Protein AF-A0A7C1CVS6-F1 (afdb_monomer_lite)

Structure (mmCIF, N/CA/C/O backbone):
data_AF-A0A7C1CVS6-F1
#
_entry.id   AF-A0A7C1CVS6-F1
#
loop_
_atom_site.group_PDB
_atom_site.id
_atom_site.type_symbol
_atom_site.label_atom_id
_atom_site.label_alt_id
_atom_site.label_comp_id
_atom_site.label_asym_id
_atom_site.label_entity_id
_atom_site.label_seq_id
_atom_site.pdbx_PDB_ins_code
_atom_site.Cartn_x
_atom_site.Cartn_y
_atom_site.Cartn_z
_atom_site.occupa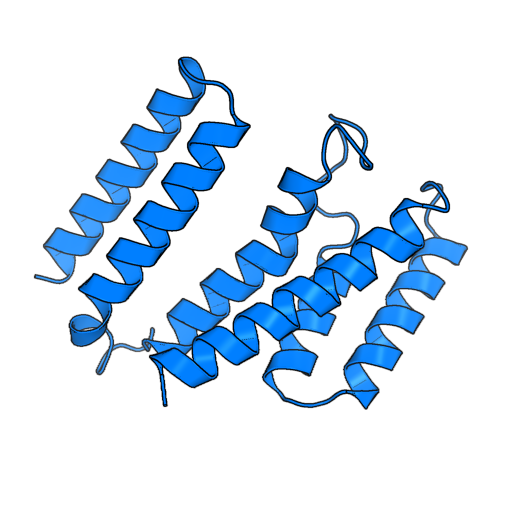ncy
_atom_site.B_iso_or_equiv
_atom_site.auth_seq_id
_atom_site.auth_comp_id
_atom_site.auth_asym_id
_atom_site.auth_atom_id
_atom_site.pdbx_PDB_model_num
ATOM 1 N N . LEU A 1 1 ? 21.580 10.751 -15.717 1.00 73.38 1 LEU A N 1
ATOM 2 C CA . LEU A 1 1 ? 20.152 11.056 -15.450 1.00 73.38 1 LEU A CA 1
ATOM 3 C C . LEU A 1 1 ? 19.636 10.420 -14.156 1.00 73.38 1 LEU A C 1
ATOM 5 O O . LEU A 1 1 ? 18.993 11.122 -13.394 1.00 73.38 1 LEU A O 1
ATOM 9 N N . GLY A 1 2 ? 19.949 9.151 -13.855 1.00 71.00 2 GLY A N 1
ATOM 10 C CA . GLY A 1 2 ? 19.486 8.488 -12.619 1.00 71.00 2 GLY A CA 1
ATOM 11 C C . GLY A 1 2 ? 19.828 9.227 -11.314 1.00 71.00 2 GLY A C 1
ATOM 12 O O . GLY A 1 2 ? 18.952 9.426 -10.483 1.00 71.00 2 GLY A O 1
ATOM 13 N N . ILE A 1 3 ? 21.058 9.740 -11.171 1.00 78.00 3 ILE A N 1
ATOM 14 C CA . ILE A 1 3 ? 21.455 10.565 -10.007 1.00 78.00 3 ILE A CA 1
ATOM 15 C C . ILE A 1 3 ? 20.608 11.844 -9.906 1.00 78.00 3 ILE A C 1
ATOM 17 O O . ILE A 1 3 ? 20.216 12.240 -8.815 1.00 78.00 3 ILE A O 1
ATOM 21 N N . LEU A 1 4 ? 20.275 12.467 -11.041 1.00 81.94 4 LEU A N 1
ATOM 22 C CA . LEU A 1 4 ? 19.423 13.658 -11.074 1.00 81.94 4 LEU A CA 1
ATOM 23 C C . LEU A 1 4 ? 17.998 13.328 -10.604 1.00 81.94 4 LEU A C 1
ATOM 25 O O . LEU A 1 4 ? 17.440 14.072 -9.807 1.00 81.94 4 LEU A O 1
ATOM 29 N N . LEU A 1 5 ? 17.439 12.195 -11.046 1.00 76.62 5 LEU A N 1
ATOM 30 C CA . LEU A 1 5 ? 16.133 11.708 -10.588 1.00 76.62 5 LEU A CA 1
ATOM 31 C C . LEU A 1 5 ? 16.126 11.376 -9.099 1.00 76.62 5 LEU A C 1
ATOM 33 O O . LEU A 1 5 ? 15.149 11.673 -8.417 1.00 76.62 5 LEU A O 1
ATOM 37 N N . LEU A 1 6 ? 17.217 10.809 -8.588 1.00 78.12 6 LEU A N 1
ATOM 38 C CA . LEU A 1 6 ? 17.380 10.527 -7.167 1.00 78.12 6 LEU A CA 1
ATOM 39 C C . LEU A 1 6 ? 17.432 11.822 -6.347 1.00 78.12 6 LEU A C 1
ATOM 41 O O . LEU A 1 6 ? 16.699 11.949 -5.372 1.00 78.12 6 LEU A O 1
ATOM 45 N N . ILE A 1 7 ? 18.219 12.812 -6.776 1.00 84.50 7 ILE A N 1
ATOM 46 C CA . ILE A 1 7 ? 18.279 14.132 -6.129 1.00 84.50 7 ILE A CA 1
ATOM 47 C C . ILE A 1 7 ? 16.905 14.817 -6.161 1.00 84.50 7 ILE A C 1
ATOM 49 O O . ILE A 1 7 ? 16.464 15.346 -5.143 1.00 84.50 7 ILE A O 1
ATOM 53 N N . LEU A 1 8 ? 16.204 14.766 -7.298 1.00 85.06 8 LEU A N 1
ATOM 54 C CA . LEU A 1 8 ? 14.840 15.286 -7.431 1.00 85.06 8 LEU A CA 1
ATOM 55 C C . LEU A 1 8 ? 13.863 14.574 -6.496 1.00 85.06 8 LEU A C 1
ATOM 57 O O . LEU A 1 8 ? 13.069 15.241 -5.843 1.00 85.06 8 LEU A O 1
ATOM 61 N N . SER A 1 9 ? 13.945 13.248 -6.397 1.00 78.88 9 SER A N 1
ATOM 62 C CA . SER A 1 9 ? 13.080 12.454 -5.519 1.00 78.88 9 SER A CA 1
ATOM 63 C C . SER A 1 9 ? 13.326 12.796 -4.050 1.00 78.88 9 SER A C 1
ATOM 65 O O . SER A 1 9 ? 12.374 13.014 -3.312 1.00 78.88 9 SER A O 1
ATOM 67 N N . ILE A 1 10 ? 14.590 12.940 -3.634 1.00 84.56 10 ILE A N 1
ATOM 68 C CA . ILE A 1 10 ? 14.947 13.391 -2.279 1.00 84.56 10 ILE A CA 1
ATOM 69 C C . ILE A 1 10 ? 14.391 14.795 -2.019 1.00 84.56 10 ILE A C 1
ATOM 71 O O . ILE A 1 10 ? 13.740 15.022 -1.001 1.00 84.56 10 ILE A O 1
ATOM 75 N N . GLY A 1 11 ? 14.610 15.732 -2.947 1.00 86.38 11 GLY A N 1
ATOM 76 C CA . GLY A 1 11 ? 14.093 17.095 -2.836 1.00 86.38 11 GLY A CA 1
ATOM 77 C C . GLY A 1 11 ? 12.567 17.137 -2.746 1.00 86.38 11 GLY A C 1
ATOM 78 O O . GLY A 1 11 ? 12.012 17.901 -1.955 1.00 86.38 11 GLY A O 1
ATOM 79 N N . LEU A 1 12 ? 11.884 16.276 -3.499 1.00 85.00 12 LEU A N 1
ATOM 80 C CA . LEU A 1 12 ? 10.434 16.147 -3.470 1.00 85.00 12 LEU A CA 1
ATOM 81 C C . LEU A 1 12 ? 9.948 15.620 -2.119 1.00 85.00 12 LEU A C 1
ATOM 83 O O . LEU A 1 12 ? 9.050 16.226 -1.543 1.00 85.00 12 LEU A O 1
ATOM 87 N N . THR A 1 13 ? 10.577 14.580 -1.568 1.00 82.69 13 THR A N 1
ATOM 88 C CA . THR A 1 13 ? 10.239 14.053 -0.235 1.00 82.69 13 THR A CA 1
ATOM 89 C C . THR A 1 13 ? 10.402 15.121 0.844 1.00 82.69 13 THR A C 1
ATOM 91 O O . THR A 1 13 ? 9.497 15.325 1.648 1.00 82.69 13 THR A O 1
ATOM 94 N N . VAL A 1 14 ? 11.503 15.880 0.815 1.00 84.75 14 VAL A N 1
ATOM 95 C CA . VAL A 1 14 ? 11.728 16.992 1.755 1.00 84.75 14 VAL A CA 1
ATOM 96 C C . VAL A 1 14 ? 10.667 18.085 1.587 1.00 84.75 14 VAL A C 1
ATOM 98 O O . VAL A 1 14 ? 10.153 18.614 2.570 1.00 84.75 14 VAL A O 1
ATOM 101 N N . THR A 1 15 ? 10.301 18.417 0.348 1.00 84.75 15 THR A N 1
ATOM 102 C CA . THR A 1 15 ? 9.277 19.436 0.067 1.00 84.75 15 THR A CA 1
ATOM 103 C C . THR A 1 15 ? 7.899 18.992 0.557 1.00 84.75 15 THR A C 1
ATOM 105 O O . THR A 1 15 ? 7.173 19.785 1.155 1.00 84.75 15 THR A O 1
ATOM 108 N N . VAL A 1 16 ? 7.555 17.719 0.353 1.00 82.69 16 VAL A N 1
ATOM 109 C CA . VAL A 1 16 ? 6.335 17.093 0.877 1.00 82.69 16 VAL A CA 1
ATOM 110 C C . VAL A 1 16 ? 6.326 17.152 2.406 1.00 82.69 16 VAL A C 1
ATOM 112 O O . VAL A 1 16 ? 5.341 17.608 2.986 1.00 82.69 16 VAL A O 1
ATOM 115 N N . ASP A 1 17 ? 7.438 16.806 3.060 1.00 80.06 17 ASP A N 1
ATOM 116 C CA . ASP A 1 17 ? 7.583 16.879 4.520 1.00 80.06 17 ASP A CA 1
ATOM 117 C C . ASP A 1 17 ? 7.428 18.301 5.065 1.00 80.06 17 ASP A C 1
ATOM 119 O O . ASP A 1 17 ? 6.790 18.522 6.097 1.00 80.06 17 ASP A O 1
ATOM 123 N N . MET A 1 18 ? 7.962 19.300 4.363 1.00 82.81 18 MET A N 1
ATOM 124 C CA . MET A 1 18 ? 7.733 20.703 4.709 1.00 82.81 18 MET A CA 1
ATOM 125 C C . MET A 1 18 ? 6.271 21.108 4.489 1.00 82.81 18 MET A C 1
ATOM 127 O O . MET A 1 18 ? 5.709 21.855 5.294 1.00 82.81 18 MET A O 1
ATOM 131 N N . GLY A 1 19 ? 5.645 20.596 3.428 1.00 77.31 19 GLY A N 1
ATOM 132 C CA . GLY A 1 19 ? 4.237 20.802 3.110 1.00 77.31 19 GLY A CA 1
ATOM 133 C C . GLY A 1 19 ? 3.303 20.293 4.205 1.00 77.31 19 GLY A C 1
ATOM 134 O O . GLY A 1 19 ? 2.311 20.967 4.496 1.00 77.31 19 GLY A O 1
ATOM 135 N N . ARG A 1 20 ? 3.635 19.166 4.861 1.00 76.06 20 ARG A N 1
ATOM 136 C CA . ARG A 1 20 ? 2.841 18.562 5.957 1.00 76.06 20 ARG A CA 1
ATOM 137 C C . ARG A 1 20 ? 2.560 19.541 7.103 1.00 76.06 20 ARG A C 1
ATOM 139 O O . ARG A 1 20 ? 1.587 19.380 7.827 1.00 76.06 20 ARG A O 1
ATOM 146 N N . LYS A 1 21 ? 3.368 20.598 7.245 1.00 75.56 21 LYS A N 1
ATOM 147 C CA . LYS A 1 21 ? 3.164 21.663 8.241 1.00 75.56 21 LYS A CA 1
ATOM 148 C C . LYS A 1 21 ? 2.092 22.693 7.858 1.00 75.56 21 LYS A C 1
ATOM 150 O O . LYS A 1 21 ? 1.683 23.461 8.723 1.00 75.56 21 LYS A O 1
ATOM 155 N N . LYS A 1 22 ? 1.687 22.778 6.584 1.00 71.19 22 LYS A N 1
ATOM 156 C CA . LYS A 1 22 ? 0.823 23.852 6.049 1.00 71.19 22 LYS A CA 1
ATOM 157 C C . LYS A 1 22 ? -0.517 23.389 5.477 1.00 71.19 22 LYS A C 1
ATOM 159 O O . LYS A 1 22 ? -1.453 24.181 5.482 1.00 71.19 22 LYS A O 1
ATOM 164 N N . LEU A 1 23 ? -0.624 22.168 4.961 1.00 69.25 23 LEU A N 1
ATOM 165 C CA . LEU A 1 23 ? -1.879 21.623 4.423 1.00 69.25 23 LEU A CA 1
ATOM 166 C C . LEU A 1 23 ? -2.390 20.485 5.306 1.00 69.25 23 LEU A C 1
ATOM 168 O O . LEU A 1 23 ? -1.642 19.907 6.091 1.00 69.25 23 LEU A O 1
ATOM 172 N N . SER A 1 24 ? -3.666 20.126 5.142 1.00 65.50 24 SER A N 1
ATOM 173 C CA . SER A 1 24 ? -4.216 18.933 5.781 1.00 65.50 24 SER A CA 1
ATOM 174 C C . SER A 1 24 ? -3.416 17.695 5.359 1.00 65.50 24 SER A C 1
ATOM 176 O O . SER A 1 24 ? -3.283 17.442 4.156 1.00 65.50 24 SER A O 1
ATOM 178 N N . ASN A 1 25 ? -2.969 16.904 6.337 1.00 71.69 25 ASN A N 1
ATOM 179 C CA . ASN A 1 25 ? -2.278 15.628 6.131 1.00 71.69 25 ASN A CA 1
ATOM 180 C C . ASN A 1 25 ? -2.861 14.765 4.983 1.00 71.69 25 ASN A C 1
ATOM 182 O O . ASN A 1 25 ? -2.072 14.360 4.131 1.00 71.69 25 ASN A O 1
ATOM 186 N N . PRO A 1 26 ? -4.188 14.523 4.870 1.00 73.25 26 PRO A N 1
ATOM 187 C CA . PRO A 1 26 ? -4.734 13.608 3.853 1.00 73.25 26 PRO A CA 1
ATOM 188 C C . PRO A 1 26 ? -4.473 14.027 2.409 1.00 73.25 26 PRO A C 1
ATOM 190 O O . PRO A 1 26 ? -4.112 13.191 1.584 1.00 73.25 26 PRO A O 1
ATOM 193 N N . LEU A 1 27 ? -4.613 15.315 2.091 1.00 74.31 27 LEU A N 1
ATOM 194 C CA . LEU A 1 27 ? -4.374 15.800 0.730 1.00 74.31 27 LEU A CA 1
ATOM 195 C C . LEU A 1 27 ? -2.898 15.683 0.342 1.00 74.31 27 LEU A C 1
ATOM 197 O O . LEU A 1 27 ? -2.594 15.331 -0.796 1.00 74.31 27 LEU A O 1
ATOM 201 N N . ILE A 1 28 ? -1.985 15.938 1.282 1.00 79.62 28 ILE A N 1
ATOM 202 C CA . ILE A 1 28 ? -0.551 15.830 1.015 1.00 79.62 28 ILE A CA 1
ATOM 203 C C . ILE A 1 28 ? -0.130 14.391 0.769 1.00 79.62 28 ILE A C 1
ATOM 205 O O . ILE A 1 28 ? 0.628 14.172 -0.169 1.00 79.62 28 ILE A O 1
ATOM 209 N N . GLU A 1 29 ? -0.608 13.419 1.549 1.00 77.31 29 GLU A N 1
ATOM 210 C CA . GLU A 1 29 ? -0.219 12.019 1.331 1.00 77.31 29 GLU A CA 1
ATOM 211 C C . GLU A 1 29 ? -0.696 11.502 -0.026 1.00 77.31 29 GLU A C 1
ATOM 213 O O . GLU A 1 29 ? 0.049 10.820 -0.726 1.00 77.31 29 GLU A O 1
ATOM 218 N N . VAL A 1 30 ? -1.910 11.878 -0.443 1.00 81.06 30 VAL A N 1
ATOM 219 C CA . VAL A 1 30 ? -2.432 11.516 -1.767 1.00 81.06 30 VAL A CA 1
ATOM 220 C C . VAL A 1 30 ? -1.572 12.133 -2.871 1.00 81.06 30 VAL A C 1
ATOM 222 O O . VAL A 1 30 ? -1.161 11.435 -3.797 1.00 81.06 30 VAL A O 1
ATOM 225 N N . ILE A 1 31 ? -1.244 13.423 -2.764 1.00 82.12 31 ILE A N 1
ATOM 226 C CA . ILE A 1 31 ? -0.376 14.109 -3.732 1.00 82.12 31 ILE A CA 1
ATOM 227 C C . ILE A 1 31 ? 1.021 13.478 -3.751 1.00 82.12 31 ILE A C 1
ATOM 229 O O . ILE A 1 31 ? 1.556 13.211 -4.825 1.00 82.12 31 ILE A O 1
ATOM 233 N N . ALA A 1 32 ? 1.601 13.204 -2.582 1.00 80.56 32 ALA A N 1
ATOM 234 C CA . ALA A 1 32 ? 2.916 12.592 -2.445 1.00 80.56 32 ALA A CA 1
ATOM 235 C C . ALA A 1 32 ? 2.954 11.200 -3.078 1.00 80.56 32 ALA A C 1
ATOM 237 O O . ALA A 1 32 ? 3.886 10.901 -3.821 1.00 80.56 32 ALA A O 1
ATOM 238 N N . PHE A 1 33 ? 1.919 10.387 -2.852 1.00 81.75 33 PHE A N 1
ATOM 239 C CA . PHE A 1 33 ? 1.772 9.074 -3.468 1.00 81.75 33 PHE A CA 1
ATOM 240 C C . PHE A 1 33 ? 1.767 9.165 -4.999 1.00 81.75 33 PHE A C 1
ATOM 242 O O . PHE A 1 33 ? 2.560 8.489 -5.653 1.00 81.75 33 PHE A O 1
ATOM 249 N N . PHE A 1 34 ? 0.930 10.030 -5.583 1.00 85.31 34 PHE A N 1
ATOM 250 C CA . PHE A 1 34 ? 0.861 10.178 -7.040 1.00 85.31 34 PHE A CA 1
ATOM 251 C C . PHE A 1 34 ? 2.133 10.788 -7.641 1.00 85.31 34 PHE A C 1
ATOM 253 O O . PHE A 1 34 ? 2.534 10.395 -8.736 1.00 85.31 34 PHE A O 1
ATOM 260 N N . LEU A 1 35 ? 2.800 11.701 -6.931 1.00 84.00 35 LEU A N 1
ATOM 261 C CA . LEU A 1 35 ? 4.097 12.232 -7.347 1.00 84.00 35 LEU A CA 1
ATOM 262 C C . LEU A 1 35 ? 5.165 11.134 -7.352 1.00 84.00 35 LEU A C 1
ATOM 264 O O . LEU A 1 35 ? 5.856 10.971 -8.353 1.00 84.00 35 LEU A O 1
ATOM 268 N N . LEU A 1 36 ? 5.277 10.342 -6.284 1.00 79.81 36 LEU A N 1
ATOM 269 C CA . LEU A 1 36 ? 6.213 9.215 -6.227 1.00 79.81 36 LEU A CA 1
ATOM 270 C C . LEU A 1 36 ? 5.920 8.179 -7.314 1.00 79.81 36 LEU A C 1
ATOM 272 O O . LEU A 1 36 ? 6.842 7.743 -7.998 1.00 79.81 36 LEU A O 1
ATOM 276 N N . LEU A 1 37 ? 4.648 7.848 -7.540 1.00 81.88 37 LEU A N 1
ATOM 277 C CA . LEU A 1 37 ? 4.223 6.967 -8.628 1.00 81.88 37 LEU A CA 1
ATOM 278 C C . LEU A 1 37 ? 4.676 7.500 -9.997 1.00 81.88 37 LEU A C 1
ATOM 280 O O . LEU A 1 37 ? 5.227 6.752 -10.806 1.00 81.88 37 LEU A O 1
ATOM 284 N N . PHE A 1 38 ? 4.496 8.800 -10.242 1.00 84.12 38 PHE A N 1
ATOM 285 C CA . PHE A 1 38 ? 4.943 9.462 -11.467 1.00 84.12 38 PHE A CA 1
ATOM 286 C C . PHE A 1 38 ? 6.469 9.413 -11.634 1.00 84.12 38 PHE A C 1
ATOM 288 O O . PHE A 1 38 ? 6.958 9.089 -12.716 1.00 84.12 38 PHE A O 1
ATOM 295 N N . PHE A 1 39 ? 7.236 9.672 -10.571 1.00 78.44 39 PHE A N 1
ATOM 296 C CA . PHE A 1 39 ? 8.699 9.586 -10.611 1.00 78.44 39 PHE A CA 1
ATOM 297 C C . PHE A 1 39 ? 9.194 8.155 -10.847 1.00 78.44 39 PHE A C 1
ATOM 299 O O . PHE A 1 39 ? 10.133 7.964 -11.620 1.00 78.44 39 PHE A O 1
ATOM 306 N N . THR A 1 40 ? 8.541 7.148 -10.263 1.00 77.62 40 THR A N 1
ATOM 307 C CA . THR A 1 40 ? 8.839 5.729 -10.516 1.00 77.62 40 THR A CA 1
ATOM 308 C C . THR A 1 40 ? 8.593 5.356 -11.980 1.00 77.62 40 THR A C 1
ATOM 310 O O . THR A 1 40 ? 9.416 4.679 -12.596 1.00 77.62 40 THR A O 1
ATOM 313 N N . LEU A 1 41 ? 7.499 5.844 -12.573 1.00 81.19 41 LEU A N 1
ATOM 314 C CA . LEU A 1 41 ? 7.206 5.666 -13.998 1.00 81.19 41 LEU A CA 1
ATOM 315 C C . LEU A 1 41 ? 8.250 6.344 -14.894 1.00 81.19 41 LEU A C 1
ATOM 317 O O . LEU A 1 41 ? 8.743 5.732 -15.840 1.00 81.19 41 LEU A O 1
ATOM 321 N N . LEU A 1 42 ? 8.621 7.586 -14.582 1.00 81.44 42 LEU A N 1
ATOM 322 C CA . LEU A 1 42 ? 9.605 8.352 -15.348 1.00 81.44 42 LEU A CA 1
ATOM 323 C C . LEU A 1 42 ? 11.026 7.775 -15.213 1.00 81.44 42 LEU A C 1
ATOM 325 O O . LEU A 1 42 ? 11.824 7.838 -16.147 1.00 81.44 42 LEU A O 1
ATOM 329 N N . GLY A 1 43 ? 11.327 7.169 -14.063 1.00 75.56 43 GLY A N 1
ATOM 330 C CA . GLY A 1 43 ? 12.579 6.476 -13.775 1.00 75.56 43 GLY A CA 1
ATOM 331 C C . GLY A 1 43 ? 12.694 5.074 -14.379 1.00 75.56 43 GLY A C 1
ATOM 332 O O . GLY A 1 43 ? 13.782 4.502 -14.334 1.00 75.56 43 GLY A O 1
ATOM 333 N N . ARG A 1 44 ? 11.618 4.527 -14.968 1.00 75.56 44 ARG A N 1
ATOM 334 C CA . ARG A 1 44 ? 11.532 3.135 -15.446 1.00 75.56 44 ARG A CA 1
ATOM 335 C C . ARG A 1 44 ? 12.711 2.727 -16.329 1.00 75.56 44 ARG A C 1
ATOM 337 O O . ARG A 1 44 ? 13.316 1.686 -16.099 1.00 75.56 44 ARG A O 1
ATOM 344 N N . SER A 1 45 ? 13.061 3.552 -17.314 1.00 75.62 45 SER A N 1
ATOM 345 C CA . SER A 1 45 ? 14.138 3.256 -18.271 1.00 75.62 45 SER A CA 1
ATOM 346 C C . SER A 1 45 ? 15.528 3.187 -17.630 1.00 75.62 45 SER A C 1
ATOM 348 O O . SER A 1 45 ? 16.406 2.520 -18.165 1.00 75.62 45 SER A O 1
ATOM 350 N N . PHE A 1 46 ? 15.731 3.821 -16.471 1.00 74.50 46 PHE A N 1
ATOM 351 C CA . PHE A 1 46 ? 17.005 3.797 -15.740 1.00 74.50 46 PHE A CA 1
ATOM 352 C C . PHE A 1 46 ? 17.150 2.593 -14.810 1.00 74.50 46 PHE A C 1
ATOM 354 O O . PHE A 1 46 ? 18.247 2.340 -14.321 1.00 74.50 46 PHE A O 1
ATOM 361 N N . LEU A 1 47 ? 16.059 1.871 -14.550 1.00 70.25 47 LEU A N 1
ATOM 362 C CA . LEU A 1 47 ? 16.023 0.733 -13.632 1.00 70.25 47 LEU A CA 1
ATOM 363 C C . LEU A 1 47 ? 16.133 -0.622 -14.347 1.00 70.25 47 LEU A C 1
ATOM 365 O O . LEU A 1 47 ? 16.255 -1.639 -13.677 1.00 70.25 47 LEU A O 1
ATOM 369 N N . VAL A 1 48 ? 16.123 -0.650 -15.685 1.00 70.56 48 VAL A N 1
ATOM 370 C CA . VAL A 1 48 ? 16.106 -1.895 -16.479 1.00 70.56 48 VAL A CA 1
ATOM 371 C C . VAL A 1 48 ? 17.343 -2.769 -16.234 1.00 70.56 48 VAL A C 1
ATOM 373 O O . VAL A 1 48 ? 17.210 -3.981 -16.125 1.00 70.56 48 VAL A O 1
ATOM 376 N N . GLU A 1 49 ? 18.526 -2.167 -16.088 1.00 70.62 49 GLU A N 1
ATOM 377 C CA . GLU A 1 49 ? 19.775 -2.890 -15.779 1.00 70.62 49 GLU A CA 1
ATOM 378 C C . GLU A 1 49 ? 20.201 -2.764 -14.305 1.00 70.62 49 GLU A C 1
ATOM 380 O O . GLU A 1 49 ? 21.321 -3.105 -13.928 1.00 70.62 49 GLU A O 1
ATOM 385 N N . SER A 1 50 ? 19.320 -2.244 -13.450 1.00 69.81 50 SER A N 1
ATOM 386 C CA . SER A 1 50 ? 19.589 -2.075 -12.022 1.00 69.81 50 SER A CA 1
ATOM 387 C C . SER A 1 50 ? 19.194 -3.324 -11.234 1.00 69.81 50 SER A C 1
ATOM 389 O O . SER A 1 50 ? 18.254 -4.028 -11.591 1.00 69.81 50 SER A O 1
ATOM 391 N N . PHE A 1 51 ? 19.847 -3.551 -10.090 1.00 69.50 51 PHE A N 1
ATOM 392 C CA . PHE A 1 51 ? 19.405 -4.550 -9.106 1.00 69.50 51 PHE A CA 1
ATOM 393 C C . PHE A 1 51 ? 17.980 -4.264 -8.599 1.00 69.50 51 PHE A C 1
ATOM 395 O O . PHE A 1 51 ? 17.216 -5.176 -8.294 1.00 69.50 51 PHE A O 1
ATOM 402 N N . VAL A 1 52 ? 17.610 -2.982 -8.531 1.00 75.62 52 VAL A N 1
ATOM 403 C CA . VAL A 1 52 ? 16.230 -2.553 -8.296 1.00 75.62 52 VAL A CA 1
ATOM 404 C C . VAL A 1 52 ? 15.557 -2.458 -9.656 1.00 75.62 52 VAL A C 1
ATOM 406 O O . VAL A 1 52 ? 15.524 -1.382 -10.251 1.00 75.62 52 VAL A O 1
ATOM 409 N N . THR A 1 53 ? 15.065 -3.588 -10.162 1.00 82.06 53 THR A N 1
ATOM 410 C CA . THR A 1 53 ? 14.319 -3.592 -11.421 1.00 82.06 53 THR A CA 1
ATOM 411 C C . THR A 1 53 ? 13.020 -2.804 -11.271 1.00 82.06 53 THR A C 1
ATOM 413 O O . THR A 1 53 ? 12.554 -2.500 -10.164 1.00 82.06 53 THR A O 1
ATOM 416 N N . VAL A 1 54 ? 12.408 -2.474 -12.402 1.00 82.31 54 VAL A N 1
ATOM 417 C CA . VAL A 1 54 ? 11.120 -1.779 -12.439 1.00 82.31 54 VAL A CA 1
ATOM 418 C C . VAL A 1 54 ? 10.072 -2.581 -11.668 1.00 82.31 54 VAL A C 1
ATOM 420 O O . VAL A 1 54 ? 9.386 -2.041 -10.806 1.00 82.31 54 VAL A O 1
ATOM 423 N N . GLU A 1 55 ? 9.992 -3.882 -11.924 1.00 85.00 55 GLU A N 1
ATOM 424 C CA . GLU A 1 55 ? 9.040 -4.799 -11.302 1.00 85.00 55 GLU A CA 1
ATOM 425 C C . GLU A 1 55 ? 9.219 -4.818 -9.783 1.00 85.00 55 GLU A C 1
ATOM 427 O O . GLU A 1 55 ? 8.238 -4.738 -9.043 1.00 85.00 55 GLU A O 1
ATOM 432 N N . PHE A 1 56 ? 10.468 -4.850 -9.309 1.00 85.06 56 PHE A N 1
ATOM 433 C CA . PHE A 1 56 ? 10.770 -4.844 -7.882 1.00 85.06 56 PHE A CA 1
ATOM 434 C C . PHE A 1 56 ? 10.423 -3.505 -7.212 1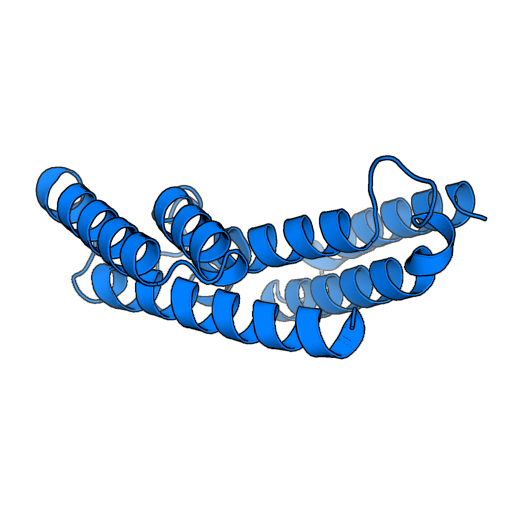.00 85.06 56 PHE A C 1
ATOM 436 O O . PHE A 1 56 ? 9.859 -3.484 -6.119 1.00 85.06 56 PHE A O 1
ATOM 443 N N . SER A 1 57 ? 10.683 -2.374 -7.873 1.00 84.19 57 SER A N 1
ATOM 444 C CA . SER A 1 57 ? 10.289 -1.051 -7.369 1.00 84.19 57 SER A CA 1
ATOM 445 C C . SER A 1 57 ? 8.764 -0.919 -7.240 1.00 84.19 57 SER A C 1
ATOM 447 O O . SER A 1 57 ? 8.251 -0.479 -6.207 1.00 84.19 57 SER A O 1
ATOM 449 N N . TRP A 1 58 ? 8.029 -1.378 -8.254 1.00 87.25 58 TRP A N 1
ATOM 450 C CA . TRP A 1 58 ? 6.567 -1.422 -8.253 1.00 87.25 58 TRP A CA 1
ATOM 451 C C . TRP A 1 58 ? 6.000 -2.357 -7.185 1.00 87.25 58 TRP A C 1
ATOM 453 O O . TRP A 1 58 ? 5.003 -2.028 -6.537 1.00 87.25 58 TRP A O 1
ATOM 463 N N . TYR A 1 59 ? 6.653 -3.496 -6.969 1.00 90.62 59 TYR A N 1
ATOM 464 C CA . TYR A 1 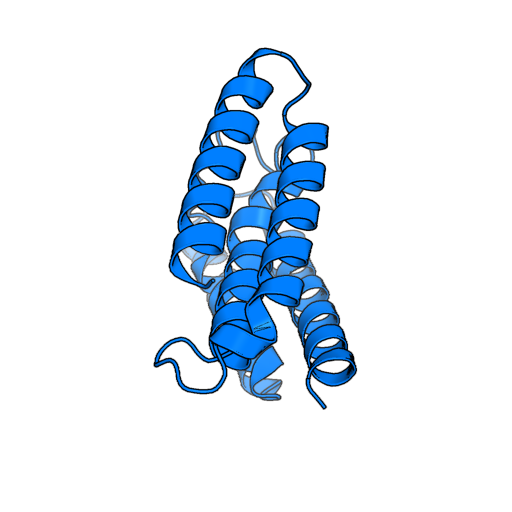59 ? 6.331 -4.421 -5.892 1.00 90.62 59 TYR A CA 1
ATOM 465 C C . TYR A 1 59 ? 6.471 -3.756 -4.514 1.00 90.62 59 TYR A C 1
ATOM 467 O O . TYR A 1 59 ? 5.541 -3.814 -3.709 1.00 90.62 59 TYR A O 1
ATOM 475 N N . LEU A 1 60 ? 7.586 -3.060 -4.253 1.00 89.50 60 LEU A N 1
ATOM 476 C CA . LEU A 1 60 ? 7.804 -2.349 -2.987 1.00 89.50 60 LEU A CA 1
ATOM 477 C C . LEU A 1 60 ? 6.775 -1.234 -2.763 1.00 89.50 60 LEU A C 1
ATOM 479 O O . LEU A 1 60 ? 6.247 -1.090 -1.661 1.00 89.50 60 LEU A O 1
ATOM 483 N N . MET A 1 61 ? 6.452 -0.468 -3.806 1.00 88.06 61 MET A N 1
ATOM 484 C CA . MET A 1 61 ? 5.453 0.598 -3.721 1.00 88.06 61 MET A CA 1
ATOM 485 C C . MET A 1 61 ? 4.053 0.047 -3.415 1.00 88.06 61 MET A C 1
ATOM 487 O O . MET A 1 61 ? 3.362 0.574 -2.542 1.00 88.06 61 MET A O 1
ATOM 491 N N . GLY A 1 62 ? 3.661 -1.051 -4.065 1.00 91.94 62 GLY A N 1
ATOM 492 C CA . GLY A 1 62 ? 2.408 -1.745 -3.766 1.00 91.94 62 GLY A CA 1
ATOM 493 C C . GLY A 1 62 ? 2.358 -2.287 -2.343 1.00 91.94 62 GLY A C 1
ATOM 494 O O . GLY A 1 62 ? 1.348 -2.132 -1.656 1.00 91.94 62 GLY A O 1
ATOM 495 N N . MET A 1 63 ? 3.468 -2.853 -1.863 1.00 93.06 63 MET A N 1
ATOM 496 C CA . MET A 1 63 ? 3.574 -3.358 -0.497 1.00 93.06 63 MET A CA 1
ATOM 497 C C . MET A 1 63 ? 3.384 -2.238 0.529 1.00 93.06 63 MET A C 1
ATOM 499 O O . MET A 1 63 ? 2.637 -2.412 1.493 1.00 93.06 63 MET A O 1
ATOM 503 N N . LEU A 1 64 ? 4.005 -1.072 0.322 1.00 89.81 64 LEU A N 1
ATOM 504 C CA . LEU A 1 64 ? 3.835 0.097 1.192 1.00 89.81 64 LEU A CA 1
ATOM 505 C C . LEU A 1 64 ? 2.390 0.608 1.190 1.00 89.81 64 LEU A C 1
ATOM 507 O O . LEU A 1 64 ? 1.849 0.933 2.249 1.00 89.81 64 LEU A O 1
ATOM 511 N N . LEU A 1 65 ? 1.740 0.627 0.024 1.00 90.06 65 LEU A N 1
ATOM 512 C CA . LEU A 1 65 ? 0.339 1.023 -0.099 1.00 90.06 65 LEU A CA 1
ATOM 513 C C . LEU A 1 65 ? -0.593 0.055 0.651 1.00 90.06 65 LEU A C 1
ATOM 515 O O . LEU A 1 65 ? -1.427 0.496 1.441 1.00 90.06 65 LEU A O 1
ATOM 519 N N . ALA A 1 66 ? -0.430 -1.256 0.452 1.00 92.00 66 ALA A N 1
ATOM 520 C CA . ALA A 1 66 ? -1.249 -2.287 1.094 1.00 92.00 66 ALA A CA 1
ATOM 521 C C . ALA A 1 66 ? -1.045 -2.352 2.621 1.00 92.00 66 ALA A C 1
ATOM 523 O O . ALA A 1 66 ? -1.953 -2.726 3.366 1.00 92.00 66 ALA A O 1
ATOM 524 N N . THR A 1 67 ? 0.138 -1.977 3.107 1.00 90.62 67 THR A N 1
ATOM 525 C CA . THR A 1 67 ? 0.480 -2.016 4.533 1.00 90.62 67 THR A CA 1
ATOM 526 C C . THR A 1 67 ? 0.195 -0.686 5.223 1.00 90.62 67 THR A C 1
ATOM 528 O O . THR A 1 67 ? -0.794 -0.582 5.950 1.00 90.62 67 THR A O 1
ATOM 531 N N . VAL A 1 68 ? 1.040 0.319 4.997 1.00 85.44 68 VAL A N 1
ATOM 532 C CA . VAL A 1 68 ? 1.000 1.628 5.661 1.00 85.44 68 VAL A CA 1
ATOM 533 C C . VAL A 1 68 ? -0.105 2.504 5.079 1.00 85.44 68 VAL A C 1
ATOM 535 O O . VAL A 1 68 ? -0.841 3.134 5.835 1.00 85.44 68 VAL A O 1
ATOM 538 N N . GLY A 1 69 ? -0.280 2.497 3.753 1.00 85.06 69 GLY A N 1
ATOM 539 C CA . GLY A 1 69 ? -1.323 3.283 3.086 1.00 85.06 69 GLY A CA 1
ATOM 540 C C . GLY A 1 69 ? -2.724 2.929 3.589 1.00 85.06 69 GLY A C 1
ATOM 541 O O . GLY A 1 69 ? -3.502 3.812 3.942 1.00 85.06 69 GLY A O 1
ATOM 542 N N . VAL A 1 70 ? -3.024 1.635 3.729 1.00 86.75 70 VAL A N 1
ATOM 543 C CA . VAL A 1 70 ? -4.290 1.173 4.318 1.00 86.75 70 VAL A CA 1
ATOM 544 C C . VAL A 1 70 ? -4.468 1.682 5.751 1.00 86.75 70 VAL A C 1
ATOM 546 O O . VAL A 1 70 ? -5.536 2.201 6.067 1.00 86.75 70 VAL A O 1
ATOM 549 N N . THR A 1 71 ? -3.450 1.593 6.619 1.00 83.81 71 THR A N 1
ATOM 550 C CA . THR A 1 71 ? -3.564 2.135 7.987 1.00 83.81 71 THR A CA 1
ATOM 551 C C . THR A 1 71 ? -3.865 3.627 7.965 1.00 83.81 71 THR A C 1
ATOM 553 O O . THR A 1 71 ? -4.724 4.089 8.712 1.00 83.81 71 THR A O 1
ATOM 556 N N . TYR A 1 72 ? -3.185 4.368 7.094 1.00 80.44 72 TYR A N 1
ATOM 557 C CA . TYR A 1 72 ? -3.356 5.804 6.963 1.00 80.44 72 TYR A CA 1
ATOM 558 C C . TYR A 1 72 ? -4.798 6.188 6.609 1.00 80.44 72 TYR A C 1
ATOM 560 O O . TYR A 1 72 ? -5.404 6.993 7.311 1.00 80.44 72 TYR A O 1
ATOM 568 N N . PHE A 1 73 ? -5.380 5.575 5.573 1.00 80.12 73 PHE A N 1
ATOM 569 C CA . PHE A 1 73 ? -6.747 5.892 5.139 1.00 80.12 73 PHE A CA 1
ATOM 570 C C . PHE A 1 73 ? -7.828 5.425 6.122 1.00 80.12 73 PHE A C 1
ATOM 572 O O . PHE A 1 73 ? -8.907 6.014 6.182 1.00 80.12 73 PHE A O 1
ATOM 579 N N . LEU A 1 74 ? -7.557 4.373 6.897 1.00 80.31 74 LEU A N 1
ATOM 580 C CA . LEU A 1 74 ? -8.474 3.882 7.927 1.00 80.31 74 LEU A CA 1
ATOM 581 C C . LEU A 1 74 ? -8.355 4.657 9.253 1.00 80.31 74 LEU A C 1
ATOM 583 O O . LEU A 1 74 ? -9.238 4.539 10.108 1.00 80.31 74 LEU A O 1
ATOM 587 N N . ARG A 1 75 ? -7.291 5.448 9.442 1.00 78.94 75 ARG A N 1
ATOM 588 C CA . ARG A 1 75 ? -7.054 6.246 10.651 1.00 78.94 75 ARG A CA 1
ATOM 589 C C . ARG A 1 75 ? -8.089 7.364 10.782 1.00 78.94 75 ARG A C 1
ATOM 591 O O . ARG A 1 75 ? -8.399 8.057 9.819 1.00 78.94 75 ARG A O 1
ATOM 598 N N . GLY A 1 76 ? -8.643 7.526 11.981 1.00 71.69 76 GLY A N 1
ATOM 599 C CA . GLY A 1 76 ? -9.657 8.541 12.289 1.00 71.69 76 GLY A CA 1
ATOM 600 C C . GLY A 1 76 ? -11.087 8.160 11.882 1.00 71.69 76 GLY A C 1
ATOM 601 O O . GLY A 1 76 ? -12.033 8.760 12.381 1.00 71.69 76 GLY A O 1
ATOM 602 N N . THR A 1 77 ? -11.273 7.139 11.036 1.00 74.69 77 THR A N 1
ATOM 603 C CA . THR A 1 77 ? -12.605 6.617 10.675 1.00 74.69 77 THR A CA 1
ATOM 604 C C . THR A 1 77 ? -12.902 5.287 11.359 1.00 74.69 77 THR A C 1
ATOM 606 O O . THR A 1 77 ? -13.956 5.115 11.970 1.00 74.69 77 THR A O 1
ATOM 609 N N . ILE A 1 78 ? -11.973 4.339 11.242 1.00 75.25 78 ILE A N 1
ATOM 610 C CA . ILE A 1 78 ? -12.131 2.953 11.692 1.00 75.25 78 ILE A CA 1
ATOM 611 C C . ILE A 1 78 ? -11.071 2.604 12.731 1.00 75.25 78 ILE A C 1
ATOM 613 O O . ILE A 1 78 ? -11.386 1.908 13.690 1.00 75.25 78 ILE A O 1
ATOM 617 N N . LEU A 1 79 ? -9.847 3.109 12.559 1.00 73.25 79 LEU A N 1
ATOM 618 C CA . LEU A 1 79 ? -8.757 2.972 13.518 1.00 73.25 79 LEU A CA 1
ATOM 619 C C . LEU A 1 79 ? -8.649 4.230 14.397 1.00 73.25 79 LEU A C 1
ATOM 621 O O . LEU A 1 79 ? -8.803 5.344 13.879 1.00 73.25 79 LEU A O 1
ATOM 625 N N . PRO A 1 80 ? -8.325 4.085 15.696 1.00 71.25 80 PRO A N 1
ATOM 626 C CA . PRO A 1 80 ? -8.006 5.216 16.566 1.00 71.25 80 PRO A CA 1
ATOM 627 C C . PRO A 1 80 ? -6.895 6.100 15.979 1.00 71.25 80 PRO A C 1
ATOM 629 O O . PRO A 1 80 ? -5.955 5.594 15.368 1.00 71.25 80 PRO A O 1
ATOM 632 N N . GLU A 1 81 ? -6.944 7.415 16.209 1.00 67.50 81 GLU A N 1
ATOM 633 C CA . GLU A 1 81 ? -5.919 8.346 15.695 1.00 67.50 81 GLU A CA 1
ATOM 634 C C . GLU A 1 81 ? -4.499 8.035 16.203 1.00 67.50 81 GLU A C 1
ATOM 636 O O . GLU A 1 81 ? -3.521 8.272 15.494 1.00 67.50 81 GLU A O 1
ATOM 641 N N . GLY A 1 82 ? -4.393 7.459 17.405 1.00 64.50 82 GLY A N 1
ATOM 642 C CA . GLY A 1 82 ? -3.140 7.001 18.011 1.00 64.50 82 GLY A CA 1
ATOM 643 C C . GLY A 1 82 ? -2.800 5.530 17.755 1.00 64.50 82 GLY A C 1
ATOM 644 O O . GLY A 1 82 ? -1.912 5.003 18.422 1.00 64.50 82 GLY A O 1
ATOM 645 N N . ALA A 1 83 ? -3.513 4.839 16.857 1.00 64.44 83 ALA A N 1
ATOM 646 C CA . ALA A 1 83 ? -3.230 3.440 16.555 1.00 64.44 83 ALA A CA 1
ATOM 647 C C . ALA A 1 83 ? -1.822 3.290 15.965 1.00 64.44 83 ALA A C 1
ATOM 649 O O . ALA A 1 83 ? -1.438 3.997 15.032 1.00 64.44 83 ALA A O 1
ATOM 650 N N . THR A 1 84 ? -1.051 2.352 16.511 1.00 63.47 84 THR A N 1
ATOM 651 C CA . THR A 1 84 ? 0.280 2.035 15.997 1.00 63.47 84 THR A CA 1
ATOM 652 C C . THR A 1 84 ? 0.169 1.402 14.623 1.00 63.47 84 THR A C 1
ATOM 654 O O . THR A 1 84 ? -0.590 0.448 14.436 1.00 63.47 84 THR A O 1
ATOM 657 N N . ASP A 1 85 ? 0.992 1.873 13.687 1.00 60.72 85 ASP A N 1
ATOM 658 C CA . ASP A 1 85 ? 0.980 1.381 12.311 1.00 60.72 85 ASP A CA 1
ATOM 659 C C . ASP A 1 85 ? 1.249 -0.121 12.203 1.00 60.72 85 ASP A C 1
ATOM 661 O O . ASP A 1 85 ? 0.813 -0.731 11.241 1.00 60.72 85 ASP A O 1
ATOM 665 N N . SER A 1 86 ? 1.868 -0.746 13.208 1.00 63.06 86 SER A N 1
ATOM 666 C CA . SER A 1 86 ? 2.192 -2.176 13.242 1.00 63.06 86 SER A CA 1
ATOM 667 C C . SER A 1 86 ? 0.986 -3.125 13.232 1.00 63.06 86 SER A C 1
ATOM 669 O O . SER A 1 86 ? 1.136 -4.282 12.824 1.00 63.06 86 SER A O 1
ATOM 671 N N . ILE A 1 87 ? -0.203 -2.685 13.660 1.00 67.38 87 ILE A N 1
ATOM 672 C CA . ILE A 1 87 ? -1.355 -3.582 13.827 1.00 67.38 87 ILE A CA 1
ATOM 673 C C . ILE A 1 87 ? -1.949 -3.938 12.456 1.00 67.38 87 ILE A C 1
ATOM 675 O O . ILE A 1 87 ? -2.468 -3.098 11.718 1.00 67.38 87 ILE A O 1
ATOM 679 N N . GLY A 1 88 ? -1.868 -5.223 12.103 1.00 77.88 88 GLY A N 1
ATOM 680 C CA . GLY A 1 88 ? -2.376 -5.752 10.835 1.00 77.88 88 GLY A CA 1
ATOM 681 C C . GLY A 1 88 ? -1.443 -5.565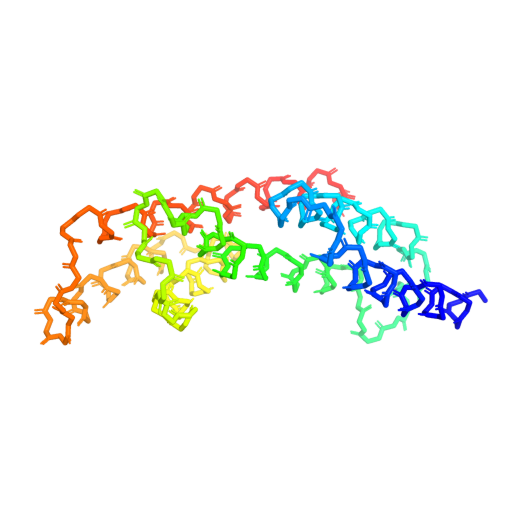 9.632 1.00 77.88 88 GLY A C 1
ATOM 682 O O . GLY A 1 88 ? -1.795 -6.017 8.545 1.00 77.88 88 GLY A O 1
ATOM 683 N N . ILE A 1 89 ? -0.248 -4.972 9.791 1.00 86.62 89 ILE A N 1
ATOM 684 C CA . ILE A 1 89 ? 0.734 -4.880 8.692 1.00 86.62 89 ILE A CA 1
ATOM 685 C C . ILE A 1 89 ? 1.173 -6.264 8.232 1.00 86.62 89 ILE A C 1
ATOM 687 O O . ILE A 1 89 ? 1.163 -6.520 7.034 1.00 86.62 89 ILE A O 1
ATOM 691 N N . ALA A 1 90 ? 1.540 -7.155 9.158 1.00 88.06 90 ALA A N 1
ATOM 692 C CA . ALA A 1 90 ? 2.054 -8.479 8.803 1.00 88.06 90 ALA A CA 1
ATOM 693 C C . ALA A 1 90 ? 1.037 -9.289 7.980 1.00 88.06 90 ALA A C 1
ATOM 695 O O . ALA A 1 90 ? 1.402 -9.910 6.987 1.00 88.06 90 ALA A O 1
ATOM 696 N N . GLU A 1 91 ? -0.241 -9.212 8.354 1.00 91.31 91 GLU A N 1
ATOM 697 C CA . GLU A 1 91 ? -1.359 -9.832 7.637 1.00 91.31 91 GLU A CA 1
ATOM 698 C C . GLU A 1 91 ? -1.562 -9.219 6.246 1.00 91.31 91 GLU A C 1
ATOM 700 O O . GLU A 1 91 ? -1.635 -9.937 5.255 1.00 91.31 91 GLU A O 1
ATOM 705 N N . ARG A 1 92 ? -1.634 -7.886 6.138 1.00 93.00 92 ARG A N 1
ATOM 706 C CA . ARG A 1 92 ? -1.820 -7.232 4.833 1.00 93.00 92 ARG A CA 1
ATOM 707 C C . ARG A 1 92 ? -0.615 -7.440 3.916 1.00 93.00 92 ARG A C 1
ATOM 709 O O . ARG A 1 92 ? -0.786 -7.584 2.711 1.00 93.00 92 ARG A O 1
ATOM 716 N N . MET A 1 93 ? 0.587 -7.510 4.483 1.00 94.25 93 MET A N 1
ATOM 717 C CA . MET A 1 93 ? 1.817 -7.823 3.762 1.00 94.25 93 MET A CA 1
ATOM 718 C C . MET A 1 93 ? 1.795 -9.252 3.214 1.00 94.25 93 MET A C 1
ATOM 720 O O . MET A 1 93 ? 2.093 -9.442 2.038 1.00 94.25 93 MET A O 1
ATOM 724 N N . SER A 1 94 ? 1.416 -10.254 4.014 1.00 94.38 94 SER A N 1
ATOM 725 C CA . SER A 1 94 ? 1.314 -11.631 3.518 1.00 94.38 94 SER A CA 1
ATOM 726 C C . SER A 1 94 ? 0.213 -11.777 2.466 1.00 94.38 94 SER A C 1
ATOM 728 O O . SER A 1 94 ? 0.448 -12.395 1.430 1.00 94.38 94 SER A O 1
ATOM 730 N N . ILE A 1 95 ? -0.943 -11.134 2.662 1.00 96.06 95 ILE A N 1
ATOM 731 C CA . ILE A 1 95 ? -2.007 -11.045 1.649 1.00 96.06 95 ILE A CA 1
ATOM 732 C C . ILE A 1 95 ? -1.466 -10.461 0.338 1.00 96.06 95 ILE A C 1
ATOM 734 O O . ILE A 1 95 ? -1.695 -11.046 -0.718 1.00 96.06 95 ILE A O 1
ATOM 738 N N . PHE A 1 96 ? -0.719 -9.353 0.399 1.00 96.56 96 PHE A N 1
ATOM 739 C CA . PHE A 1 96 ? -0.116 -8.726 -0.778 1.00 96.56 96 PHE A CA 1
ATOM 740 C C . PHE A 1 96 ? 0.815 -9.686 -1.520 1.00 96.56 96 PHE A C 1
ATOM 742 O O . PHE A 1 96 ? 0.651 -9.895 -2.722 1.00 96.56 96 PHE A O 1
ATOM 749 N N . ILE A 1 97 ? 1.742 -10.320 -0.796 1.00 95.56 97 ILE A N 1
ATOM 750 C CA . ILE A 1 97 ? 2.698 -11.285 -1.354 1.00 95.56 97 ILE A CA 1
ATOM 751 C C . ILE A 1 97 ? 1.962 -12.417 -2.080 1.00 95.56 97 ILE A C 1
ATOM 753 O O . ILE A 1 97 ? 2.273 -12.724 -3.231 1.00 95.56 97 ILE A O 1
ATOM 757 N N . PHE A 1 98 ? 0.968 -13.024 -1.430 1.00 96.94 98 PHE A N 1
ATOM 758 C CA . PHE A 1 98 ? 0.270 -14.178 -1.989 1.00 96.94 98 PHE A CA 1
ATOM 759 C C . PHE A 1 98 ? -0.685 -13.822 -3.128 1.00 96.94 98 PHE A C 1
ATOM 761 O O . PHE A 1 98 ? -0.802 -14.611 -4.062 1.00 96.94 98 PHE A O 1
ATOM 768 N N . ILE A 1 99 ? -1.322 -12.647 -3.104 1.00 96.38 99 ILE A N 1
ATOM 769 C CA . ILE A 1 99 ? -2.125 -12.172 -4.239 1.00 96.38 99 ILE A CA 1
ATOM 770 C C . ILE A 1 99 ? -1.230 -11.936 -5.450 1.00 96.38 99 ILE A C 1
ATOM 772 O O . ILE A 1 99 ? -1.542 -12.431 -6.530 1.00 96.38 99 ILE A O 1
ATOM 776 N N . LEU A 1 100 ? -0.097 -11.241 -5.291 1.00 94.50 100 LEU A N 1
ATOM 777 C CA . LEU A 1 100 ? 0.810 -10.988 -6.413 1.00 94.50 100 LEU A CA 1
ATOM 778 C C . LEU A 1 100 ? 1.360 -12.286 -7.014 1.00 94.50 100 LEU A C 1
ATOM 780 O O . LEU A 1 100 ? 1.494 -12.364 -8.234 1.00 94.50 100 LEU A O 1
ATOM 784 N N . ALA A 1 101 ? 1.593 -13.302 -6.181 1.00 93.50 101 ALA A N 1
ATOM 785 C CA . ALA A 1 101 ? 1.998 -14.640 -6.602 1.00 93.50 101 ALA A CA 1
ATOM 786 C C . ALA A 1 101 ? 0.838 -15.538 -7.100 1.00 93.50 101 ALA A C 1
ATOM 788 O O . ALA A 1 101 ? 1.060 -16.712 -7.374 1.00 93.50 101 ALA A O 1
ATOM 789 N N . ASP A 1 102 ? -0.389 -15.011 -7.206 1.00 94.38 102 ASP A N 1
ATOM 790 C CA . ASP A 1 102 ? -1.608 -15.720 -7.647 1.00 94.38 102 ASP A CA 1
ATOM 791 C C . ASP A 1 102 ? -1.967 -16.961 -6.797 1.00 94.38 102 ASP A C 1
ATOM 793 O O . ASP A 1 102 ? -2.607 -17.920 -7.230 1.00 94.38 102 ASP A O 1
ATOM 797 N N . HIS A 1 103 ? -1.556 -16.940 -5.530 1.00 95.56 103 HIS A N 1
ATOM 798 C CA . HIS A 1 103 ? -1.670 -18.036 -4.578 1.00 95.56 103 HIS A CA 1
ATOM 799 C C . HIS A 1 103 ? -2.835 -17.824 -3.598 1.00 95.56 103 HIS A C 1
ATOM 801 O O . HIS A 1 103 ? -2.657 -17.671 -2.388 1.00 95.56 103 HIS A O 1
ATOM 807 N N . TRP A 1 104 ? -4.066 -17.870 -4.109 1.00 93.50 104 TRP A N 1
ATOM 808 C CA . TRP A 1 104 ? -5.292 -17.579 -3.348 1.00 93.50 104 TRP A CA 1
ATOM 809 C C . TRP A 1 104 ? -5.508 -18.448 -2.100 1.00 93.50 104 TRP A C 1
ATOM 811 O O . TRP A 1 104 ? -6.015 -17.962 -1.090 1.00 93.50 104 TRP A O 1
ATOM 821 N N . THR A 1 105 ? -5.073 -19.711 -2.109 1.00 95.12 105 THR A N 1
ATOM 822 C CA . THR A 1 105 ? -5.129 -20.575 -0.916 1.00 95.12 105 THR A CA 1
ATOM 823 C C . THR A 1 105 ? -4.327 -19.984 0.245 1.00 95.12 105 THR A C 1
ATOM 825 O O . THR A 1 105 ? -4.790 -19.971 1.384 1.00 95.12 105 THR A O 1
ATOM 828 N N . TRP A 1 106 ? -3.150 -19.427 -0.046 1.00 95.38 106 TRP A N 1
ATOM 829 C CA . TRP A 1 106 ? -2.286 -18.802 0.953 1.00 95.38 106 TRP A CA 1
ATOM 830 C C . TRP A 1 106 ? -2.811 -17.442 1.426 1.00 95.38 106 TRP A C 1
ATOM 832 O O . TRP A 1 106 ? -2.575 -17.058 2.574 1.00 95.38 106 TRP A O 1
ATOM 842 N N . VAL A 1 107 ? -3.600 -16.751 0.596 1.00 95.06 107 VAL A N 1
ATOM 843 C CA . VAL A 1 107 ? -4.35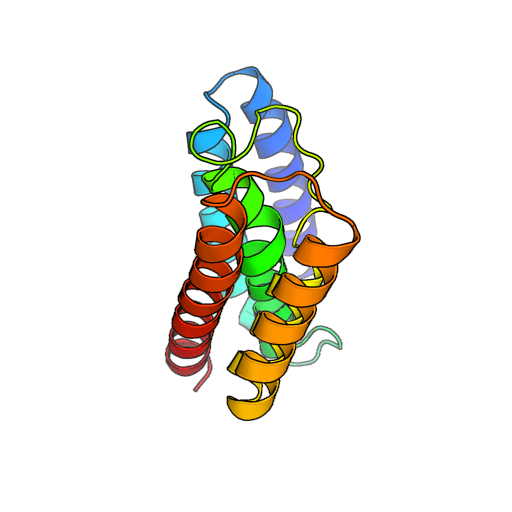2 -15.553 1.004 1.00 95.06 107 VAL A CA 1
ATOM 844 C C . VAL A 1 107 ? -5.376 -15.914 2.079 1.00 95.06 107 VAL A C 1
ATOM 846 O O . VAL A 1 107 ? -5.408 -15.280 3.131 1.00 95.06 107 VAL A O 1
ATOM 849 N N . ILE A 1 108 ? -6.164 -16.973 1.862 1.00 94.69 108 ILE A N 1
ATOM 850 C CA . ILE A 1 108 ? -7.165 -17.440 2.834 1.00 94.69 108 ILE A CA 1
ATOM 851 C C . ILE A 1 108 ? -6.489 -17.841 4.150 1.00 94.69 108 ILE A C 1
ATOM 853 O O . ILE A 1 108 ? -6.942 -17.438 5.221 1.00 94.69 108 ILE A O 1
ATOM 857 N N . ILE A 1 109 ? -5.378 -18.583 4.078 1.00 94.56 109 ILE A N 1
ATOM 858 C CA . ILE A 1 109 ? -4.595 -18.974 5.260 1.00 94.56 109 ILE A CA 1
ATOM 859 C C . ILE A 1 109 ? -4.076 -17.738 6.004 1.00 94.56 109 ILE A C 1
ATOM 861 O O . ILE A 1 109 ? -4.153 -17.689 7.228 1.00 94.56 109 ILE A O 1
ATOM 865 N N . SER A 1 110 ? -3.594 -16.724 5.285 1.00 93.56 110 SER A N 1
ATOM 866 C CA . SER A 1 110 ? -3.089 -15.483 5.885 1.00 93.56 110 SER A CA 1
ATOM 867 C C . SER A 1 110 ? -4.174 -14.706 6.623 1.00 93.56 110 SER A C 1
ATOM 869 O O . SER A 1 110 ? -3.944 -14.259 7.745 1.00 93.56 110 SER A O 1
ATOM 871 N N . VAL A 1 111 ? -5.368 -14.597 6.034 1.00 93.12 111 VAL A N 1
ATOM 872 C CA . VAL A 1 111 ? -6.530 -13.979 6.689 1.00 93.12 111 VAL A CA 1
ATOM 873 C C . VAL A 1 111 ? -6.931 -14.780 7.925 1.00 93.12 111 VAL A C 1
ATOM 875 O O . VAL A 1 111 ? -7.117 -14.210 8.997 1.00 93.12 111 VAL A O 1
ATOM 878 N N . ALA A 1 112 ? -7.015 -16.108 7.816 1.00 92.31 112 ALA A N 1
ATOM 879 C CA . ALA A 1 112 ? -7.350 -16.968 8.948 1.00 92.31 112 ALA A CA 1
ATOM 880 C C . ALA A 1 112 ? -6.324 -16.844 10.088 1.00 92.31 112 ALA A C 1
ATOM 882 O O . ALA A 1 112 ? -6.710 -16.733 11.250 1.00 92.31 112 ALA A O 1
ATOM 883 N N . ALA A 1 113 ? -5.029 -16.798 9.765 1.00 89.94 113 ALA A N 1
ATOM 884 C CA . ALA A 1 113 ? -3.955 -16.601 10.733 1.00 89.94 113 ALA A CA 1
ATOM 885 C C . ALA A 1 113 ? -4.017 -15.211 11.386 1.00 89.94 113 ALA A C 1
ATOM 887 O O . ALA A 1 113 ? -3.875 -15.104 12.604 1.00 89.94 113 ALA A O 1
ATOM 888 N N . GLY A 1 114 ? -4.285 -14.159 10.606 1.00 87.69 114 GLY A N 1
ATOM 889 C CA . GLY A 1 114 ? -4.483 -12.799 11.112 1.00 87.69 114 GLY A CA 1
ATOM 890 C C . GLY A 1 114 ? -5.670 -12.704 12.073 1.00 87.69 114 GLY A C 1
ATOM 891 O O . GLY A 1 114 ? -5.545 -12.150 13.166 1.00 87.69 114 GLY A O 1
ATOM 892 N N . LEU A 1 115 ? -6.801 -13.317 11.718 1.00 88.69 115 LEU A N 1
ATOM 893 C CA . LEU A 1 115 ? -7.988 -13.390 12.571 1.00 88.69 115 LEU A CA 1
ATOM 894 C C . LEU A 1 115 ? -7.740 -14.210 13.842 1.00 88.69 115 LEU A C 1
ATOM 896 O O . LEU A 1 115 ? -8.127 -13.779 14.926 1.00 88.69 115 LEU A O 1
ATOM 900 N N . ALA A 1 116 ? -7.067 -15.358 13.737 1.00 88.25 116 ALA A N 1
ATOM 901 C CA . ALA A 1 116 ? -6.718 -16.187 14.889 1.00 88.25 116 ALA A CA 1
ATOM 902 C C . ALA A 1 116 ? -5.780 -15.446 15.853 1.00 88.25 116 ALA A C 1
ATOM 904 O O . ALA A 1 116 ? -6.004 -15.451 17.063 1.00 88.25 116 ALA A O 1
ATOM 905 N N . PHE A 1 117 ? -4.773 -14.747 15.322 1.00 85.56 117 PHE A N 1
ATOM 906 C CA . PHE A 1 117 ? -3.878 -13.914 16.120 1.00 85.56 117 PHE A CA 1
ATOM 907 C C . PHE A 1 117 ? -4.652 -12.828 16.872 1.00 85.56 117 PHE A C 1
ATOM 909 O O . PHE A 1 117 ? -4.471 -12.661 18.078 1.00 85.56 117 PHE A O 1
ATOM 916 N N . ARG A 1 118 ? -5.566 -12.128 16.191 1.00 83.31 118 ARG A N 1
ATOM 917 C CA . ARG A 1 118 ? -6.401 -11.101 16.827 1.00 83.31 118 ARG A CA 1
ATOM 918 C C . ARG A 1 118 ? -7.340 -11.687 17.877 1.00 83.31 118 ARG A C 1
ATOM 920 O O . ARG A 1 118 ? -7.516 -11.069 18.919 1.00 83.31 118 ARG A O 1
ATOM 927 N N . ALA A 1 119 ? -7.873 -12.886 17.657 1.00 83.62 119 ALA A N 1
ATOM 928 C CA . ALA A 1 119 ? -8.736 -13.553 18.626 1.00 83.62 119 ALA A CA 1
ATOM 929 C C . ALA A 1 119 ? -8.032 -13.927 19.930 1.00 83.62 119 ALA A C 1
ATOM 931 O O . ALA A 1 119 ? -8.667 -13.912 20.983 1.00 83.62 119 ALA A O 1
ATOM 932 N N . VAL A 1 120 ? -6.738 -14.239 19.870 1.00 82.94 120 VAL A N 1
ATOM 933 C CA . VAL A 1 120 ? -5.961 -14.631 21.052 1.00 82.94 120 VAL A CA 1
ATOM 934 C C . VAL A 1 120 ? -5.311 -13.426 21.733 1.00 82.94 120 VAL A C 1
ATOM 936 O O . VAL A 1 120 ? -5.281 -13.362 22.961 1.00 82.94 120 VAL A O 1
ATOM 939 N N . PHE A 1 121 ? -4.791 -12.469 20.960 1.00 78.94 121 PHE A N 1
ATOM 940 C CA . PHE A 1 121 ? -3.897 -11.429 21.478 1.00 78.94 121 PHE A CA 1
ATOM 941 C C . PHE A 1 121 ? -4.446 -10.003 21.391 1.00 78.94 121 PHE A C 1
ATOM 943 O O . PHE A 1 121 ? -3.909 -9.119 22.058 1.00 78.94 121 PHE A O 1
ATOM 950 N N . SER A 1 122 ? -5.490 -9.748 20.596 1.00 69.75 122 SER A N 1
ATOM 951 C CA . SER A 1 122 ? -5.981 -8.390 20.356 1.00 69.75 122 SER A CA 1
ATOM 952 C C . SER A 1 122 ? -7.290 -8.084 21.092 1.00 69.75 122 SER A C 1
ATOM 954 O O . SER A 1 122 ? -8.174 -8.927 21.235 1.00 69.75 122 SER A O 1
ATOM 956 N N . ARG A 1 123 ? -7.422 -6.829 21.540 1.00 65.69 123 ARG A N 1
ATOM 957 C CA . ARG A 1 123 ? -8.666 -6.242 22.068 1.00 65.69 123 ARG A CA 1
ATOM 958 C C . ARG A 1 123 ? -9.348 -5.303 21.061 1.00 65.69 123 ARG A C 1
ATOM 960 O O . ARG A 1 123 ? -10.222 -4.534 21.454 1.00 65.69 123 ARG A O 1
ATOM 967 N N . ASP A 1 124 ? -8.947 -5.354 19.791 1.00 67.38 124 ASP A N 1
ATOM 968 C CA . ASP A 1 124 ? -9.455 -4.476 18.733 1.00 67.38 124 ASP A CA 1
ATOM 969 C C . ASP A 1 124 ? -10.953 -4.688 18.470 1.00 67.38 124 ASP A C 1
ATOM 971 O O . ASP A 1 124 ? -11.521 -5.761 18.705 1.00 67.38 124 ASP A O 1
ATOM 975 N N . SER A 1 125 ? -11.601 -3.661 17.918 1.00 68.56 125 SER A N 1
ATOM 976 C CA . SER A 1 125 ? -13.021 -3.710 17.573 1.00 68.56 125 SER A CA 1
ATOM 977 C C . SER A 1 125 ? -13.311 -4.747 16.484 1.00 68.56 125 SER A C 1
ATOM 979 O O . SER A 1 125 ? -12.573 -4.881 15.506 1.00 68.56 125 SER A O 1
ATOM 981 N N . LYS A 1 126 ? -14.468 -5.420 16.572 1.00 74.44 126 LYS A N 1
ATOM 982 C CA . LYS A 1 126 ? -14.923 -6.414 15.576 1.00 74.44 126 LYS A CA 1
ATOM 983 C C . LYS A 1 126 ? -14.975 -5.866 14.141 1.00 74.44 126 LYS A C 1
ATOM 985 O O . LYS A 1 126 ? -14.893 -6.637 13.192 1.00 74.44 126 LYS A O 1
ATOM 990 N N . LYS A 1 127 ? -15.111 -4.545 13.967 1.00 78.50 127 LYS A N 1
ATOM 991 C CA . LYS A 1 127 ? -15.087 -3.896 12.644 1.00 78.50 127 LYS A CA 1
ATOM 992 C C . LYS A 1 127 ? -13.690 -3.928 12.014 1.00 78.50 127 LYS A C 1
ATOM 994 O O . LYS A 1 127 ? -13.557 -4.224 10.829 1.00 78.50 127 LYS A O 1
ATOM 999 N N . GLU A 1 128 ? -12.646 -3.691 12.804 1.00 76.12 128 GLU A N 1
ATOM 1000 C CA . GLU A 1 128 ? -11.251 -3.658 12.339 1.00 76.12 128 GLU A CA 1
ATOM 1001 C C . GLU A 1 128 ? -10.757 -5.033 11.881 1.00 76.12 128 GLU A C 1
ATOM 1003 O O . GLU A 1 128 ? -9.910 -5.132 10.989 1.00 76.12 128 GLU A O 1
ATOM 1008 N N . TRP A 1 129 ? -11.312 -6.097 12.467 1.00 80.38 129 TRP A N 1
ATOM 1009 C CA . TRP A 1 129 ? -11.001 -7.486 12.129 1.00 80.38 129 TRP A CA 1
ATOM 1010 C C . TRP A 1 129 ? -11.388 -7.855 10.704 1.00 80.38 129 TRP A C 1
ATOM 1012 O O . TRP A 1 129 ? -10.716 -8.673 10.097 1.00 80.38 129 TRP A O 1
ATOM 1022 N N . ILE A 1 130 ? -12.451 -7.255 10.170 1.00 84.62 130 ILE A N 1
ATOM 1023 C CA . ILE A 1 130 ? -12.940 -7.555 8.821 1.00 84.62 130 ILE A CA 1
ATOM 1024 C C . ILE A 1 130 ? -12.386 -6.540 7.826 1.00 84.62 130 ILE A C 1
ATOM 1026 O O . ILE A 1 130 ? -11.926 -6.908 6.747 1.00 84.62 130 ILE A O 1
ATOM 1030 N N . ILE A 1 131 ? -12.395 -5.255 8.189 1.00 87.06 131 ILE A N 1
ATOM 1031 C CA . ILE A 1 131 ? -12.037 -4.187 7.253 1.00 87.06 131 ILE A CA 1
ATOM 1032 C C . ILE A 1 131 ? -10.550 -4.231 6.897 1.00 87.06 131 ILE A C 1
ATOM 1034 O O . ILE A 1 131 ? -10.195 -4.006 5.746 1.00 87.06 131 ILE A O 1
ATOM 1038 N N . SER A 1 132 ? -9.680 -4.560 7.851 1.00 87.12 132 SER A N 1
ATOM 1039 C CA . SER A 1 132 ? -8.236 -4.618 7.609 1.00 87.12 132 SER A CA 1
ATOM 1040 C C . SER A 1 132 ? -7.834 -5.699 6.580 1.00 87.12 132 SER A C 1
ATOM 1042 O O . SER A 1 132 ? -7.216 -5.330 5.577 1.00 87.12 132 SER A O 1
ATOM 1044 N N . PRO A 1 133 ? -8.221 -6.987 6.726 1.00 90.44 133 PRO A N 1
ATOM 1045 C CA . PRO A 1 133 ? -7.991 -7.994 5.685 1.00 90.44 133 PRO A CA 1
ATOM 1046 C C . PRO A 1 133 ? -8.694 -7.667 4.372 1.00 90.44 133 PRO A C 1
ATOM 1048 O O . PRO A 1 133 ? -8.096 -7.827 3.311 1.00 90.44 133 PRO A O 1
ATOM 1051 N N . ALA A 1 134 ? -9.940 -7.182 4.420 1.00 91.94 134 ALA A N 1
ATOM 1052 C CA . ALA A 1 134 ? -10.683 -6.836 3.211 1.00 91.94 134 ALA A CA 1
ATOM 1053 C C . ALA A 1 134 ? -9.978 -5.730 2.412 1.00 91.94 134 ALA A C 1
ATOM 1055 O O . ALA A 1 134 ? -9.802 -5.862 1.204 1.00 91.94 134 ALA A O 1
ATOM 1056 N N . ALA A 1 135 ? -9.507 -4.676 3.084 1.00 91.31 135 ALA A N 1
ATOM 1057 C CA . ALA A 1 135 ? -8.722 -3.617 2.460 1.00 91.31 135 ALA A CA 1
ATOM 1058 C C . ALA A 1 135 ? -7.396 -4.154 1.905 1.00 91.31 135 ALA A C 1
ATOM 1060 O O . ALA A 1 135 ? -7.032 -3.819 0.781 1.00 91.31 135 ALA A O 1
ATOM 1061 N N . GLY A 1 136 ? -6.709 -5.032 2.647 1.00 91.75 136 GLY A N 1
ATOM 1062 C CA . GLY A 1 136 ? -5.502 -5.706 2.169 1.00 91.75 136 GLY A CA 1
ATOM 1063 C C . GLY A 1 136 ? -5.740 -6.514 0.892 1.00 91.75 136 GLY A C 1
ATOM 1064 O O . GLY A 1 136 ? -4.947 -6.407 -0.039 1.00 91.75 136 GLY A O 1
ATOM 1065 N N . ILE A 1 137 ? -6.847 -7.257 0.801 1.00 95.31 137 ILE A N 1
ATOM 1066 C CA . ILE A 1 137 ? -7.211 -8.023 -0.401 1.00 95.31 137 ILE A CA 1
ATOM 1067 C C . ILE A 1 137 ? -7.532 -7.082 -1.562 1.00 95.31 137 ILE A C 1
ATOM 1069 O O . ILE A 1 137 ? -6.959 -7.227 -2.639 1.00 95.31 137 ILE A O 1
ATOM 1073 N N . VAL A 1 138 ? -8.418 -6.105 -1.346 1.00 95.31 138 VAL A N 1
ATOM 1074 C CA . VAL A 1 138 ? -8.876 -5.182 -2.394 1.00 95.31 138 VAL A CA 1
ATOM 1075 C C . VAL A 1 138 ? -7.709 -4.378 -2.961 1.00 95.31 138 VAL A C 1
ATOM 1077 O O . VAL A 1 138 ? -7.530 -4.341 -4.175 1.00 95.31 138 VAL A O 1
ATOM 1080 N N . VAL A 1 139 ? -6.883 -3.772 -2.102 1.00 94.44 139 VAL A N 1
ATOM 1081 C CA . VAL A 1 139 ? -5.741 -2.955 -2.539 1.00 94.44 139 VAL A CA 1
ATOM 1082 C C . VAL A 1 139 ? -4.707 -3.807 -3.270 1.00 94.44 139 VAL A C 1
ATOM 1084 O O . VAL A 1 139 ? -4.278 -3.429 -4.357 1.00 94.44 139 VAL A O 1
ATOM 1087 N N . SER A 1 140 ? -4.345 -4.972 -2.727 1.00 95.94 140 SER A N 1
ATOM 1088 C CA . SER A 1 140 ? -3.381 -5.879 -3.366 1.00 95.94 140 SER A CA 1
ATOM 1089 C C . SER A 1 140 ? -3.868 -6.388 -4.722 1.00 95.94 140 SER A C 1
ATOM 1091 O O . SER A 1 140 ? -3.091 -6.440 -5.672 1.00 95.94 140 SER A O 1
ATOM 1093 N N . PHE A 1 141 ? -5.153 -6.732 -4.837 1.00 95.56 141 PHE A N 1
ATOM 1094 C CA . PHE A 1 141 ? -5.738 -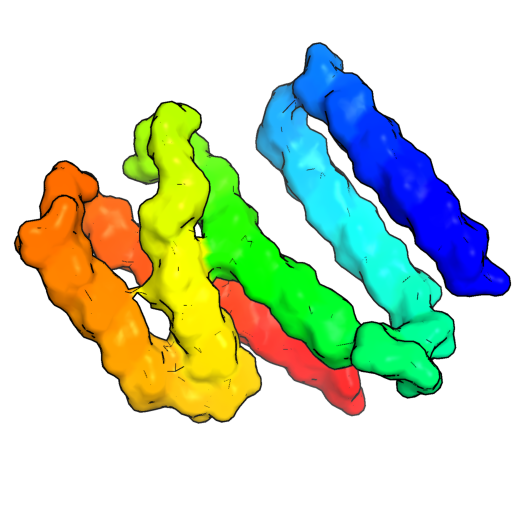7.207 -6.089 1.00 95.56 141 PHE A CA 1
ATOM 1095 C C . PHE A 1 141 ? -5.780 -6.103 -7.150 1.00 95.56 141 PHE A C 1
ATOM 1097 O O . PHE A 1 141 ? -5.334 -6.312 -8.278 1.00 95.56 141 PHE A O 1
ATOM 1104 N N . LEU A 1 142 ? -6.236 -4.900 -6.784 1.00 94.75 142 LEU A N 1
ATOM 1105 C CA . LEU A 1 142 ? -6.209 -3.741 -7.682 1.00 94.75 142 LEU A CA 1
ATOM 1106 C C . LEU A 1 142 ? -4.779 -3.404 -8.120 1.00 94.75 142 LEU A C 1
ATOM 1108 O O . LEU A 1 142 ? -4.551 -3.107 -9.291 1.00 94.75 142 LEU A O 1
ATOM 1112 N N . TRP A 1 143 ? -3.810 -3.499 -7.206 1.00 94.81 143 TRP A N 1
ATOM 1113 C CA . TRP A 1 143 ? -2.403 -3.278 -7.529 1.00 94.81 143 TRP A CA 1
ATOM 1114 C C . TRP A 1 143 ? -1.861 -4.323 -8.500 1.00 94.81 143 TRP A C 1
ATOM 1116 O O . TRP A 1 143 ? -1.167 -3.971 -9.449 1.00 94.81 143 TRP A O 1
ATOM 1126 N N . GLN A 1 144 ? -2.204 -5.599 -8.310 1.00 94.19 144 GLN A N 1
ATOM 1127 C CA . GLN A 1 144 ? -1.807 -6.667 -9.223 1.00 94.19 144 GLN A CA 1
ATOM 1128 C C . GLN A 1 144 ? -2.355 -6.427 -10.635 1.00 94.19 144 GLN A C 1
ATOM 1130 O O . GLN A 1 144 ? -1.611 -6.570 -11.604 1.00 94.19 144 GLN A O 1
ATOM 1135 N N . LEU A 1 145 ? -3.627 -6.031 -10.763 1.00 93.06 145 LEU A N 1
ATOM 1136 C CA . LEU A 1 145 ? -4.221 -5.679 -12.058 1.00 93.06 145 LEU A CA 1
ATOM 1137 C C . LEU A 1 145 ? -3.474 -4.520 -12.722 1.00 93.06 145 LEU A C 1
ATOM 1139 O O . LEU A 1 145 ? -3.208 -4.565 -13.921 1.00 93.06 145 LEU A O 1
ATOM 1143 N N . LEU A 1 146 ? -3.105 -3.511 -11.935 1.00 90.62 146 LEU A N 1
ATOM 1144 C CA . LEU A 1 146 ? -2.383 -2.342 -12.416 1.00 90.62 146 LEU A CA 1
ATOM 1145 C C . LEU A 1 146 ? -0.940 -2.691 -12.825 1.00 90.62 146 LEU A C 1
ATOM 1147 O O . LEU A 1 146 ? -0.486 -2.285 -13.888 1.00 90.62 146 LEU A O 1
ATOM 1151 N N . MET A 1 147 ? -0.225 -3.516 -12.056 1.00 89.38 147 MET A N 1
ATOM 1152 C CA . MET A 1 147 ? 1.088 -4.017 -12.476 1.00 89.38 147 MET A CA 1
ATOM 1153 C C . MET A 1 147 ? 0.986 -4.817 -13.776 1.00 89.38 147 MET A C 1
ATOM 1155 O O . MET A 1 147 ? 1.780 -4.593 -14.685 1.00 89.38 147 MET A O 1
ATOM 1159 N N . ARG A 1 148 ? -0.012 -5.702 -13.901 1.00 88.62 148 ARG A N 1
ATOM 1160 C CA . ARG A 1 148 ? -0.230 -6.487 -15.125 1.00 88.62 148 ARG A CA 1
ATOM 1161 C C . ARG A 1 148 ? -0.571 -5.610 -16.334 1.00 88.62 148 ARG A C 1
ATOM 1163 O O . ARG A 1 148 ? -0.224 -5.995 -17.436 1.00 88.62 148 ARG A O 1
ATOM 1170 N N . SER A 1 149 ? -1.219 -4.456 -16.168 1.00 86.19 149 SER A N 1
ATOM 1171 C CA . SER A 1 149 ? -1.548 -3.576 -17.300 1.00 86.19 149 SER A CA 1
ATOM 1172 C C . SER A 1 149 ? -0.404 -2.651 -17.727 1.00 86.19 149 SER A C 1
ATOM 1174 O O . SER A 1 149 ? -0.318 -2.312 -18.903 1.00 86.19 149 SER A O 1
ATOM 1176 N N . PHE A 1 150 ? 0.462 -2.229 -16.800 1.00 78.00 150 PHE A N 1
ATOM 1177 C CA . PHE A 1 150 ? 1.566 -1.298 -17.083 1.00 78.00 150 PHE A CA 1
ATOM 1178 C C . PHE A 1 150 ? 2.918 -1.979 -17.362 1.00 78.00 150 PHE A C 1
ATOM 1180 O O . PHE A 1 150 ? 3.812 -1.349 -17.943 1.00 78.00 150 PHE A O 1
ATOM 1187 N N . LEU A 1 151 ? 3.100 -3.224 -16.907 1.00 70.50 151 LEU A N 1
ATOM 1188 C CA . LEU A 1 151 ? 4.363 -3.967 -17.017 1.00 70.50 151 LEU A CA 1
ATOM 1189 C C . LEU A 1 151 ? 4.310 -5.169 -17.972 1.00 70.50 151 LEU A C 1
ATOM 1191 O O . LEU A 1 151 ? 5.382 -5.680 -18.288 1.00 70.50 151 LEU A O 1
ATOM 1195 N N . ALA A 1 152 ? 3.124 -5.603 -18.420 1.00 57.72 152 ALA A N 1
ATOM 1196 C CA . ALA A 1 152 ? 2.989 -6.557 -19.531 1.00 57.72 152 ALA A CA 1
ATOM 1197 C C . ALA A 1 152 ? 3.241 -5.877 -20.883 1.00 57.72 152 ALA A C 1
ATOM 1199 O O . ALA A 1 152 ? 3.724 -6.585 -21.793 1.00 57.72 152 ALA A O 1
#

Organism: NCBI:txid1236046

Radius of gyration: 17.03 Å; chains: 1; bounding box: 36×44×42 Å

Secondary structure (DSSP, 8-state):
-HHHHHHHHHHHHHHHHHHTTTS-HHHHHHHHHHHHHHHHHHTGGGSTTSSS-HHHHHHHHHHHIIIIIHHHHHBTTTB-TT--TTTTHHHHHHHHHHHHTT-HHHHHHHHHHHHHHHHHH----HHHHHHHHHHHHHHHHHHHHHHHHHH-

Foldseek 3Di:
DLVVLVVVLVVLVVVLVVCVVPDPPVVSVVVNLVVVVVSLVVCQVVQCPPPCHSLNVLLVSLLCCQQQVLVVVCDPPQDDVPDDSPQLSVLLNQLLVCVLVVNVVSNVVSLVVSLVCCVVPNPGDPVCSPSSSVSSNVSSNVSSVVCVVPVD

pLDDT: mean 82.76, std 9.27, range [57.72, 96.94]

Sequence (152 aa):
LGILLLILSIGLTVTVDMGRKKLSNPLIEVIAFFLLLFFTLLGRSFLVESFVTVEFSWYLMGMLLATVGVTYFLRGTILPEGATDSIGIAERMSIFIFILADHWTWVIISVAAGLAFRAVFSRDSKKEWIISPAAGIVVSFLWQLLMRSFLA